Protein AF-A0A970AL39-F1 (afdb_monomer)

Radius of gyration: 16.0 Å; Cα contacts (8 Å, |Δi|>4): 31; chains: 1; bounding box: 32×28×42 Å

Secondary structure (DSSP, 8-state):
-PPPHHHHHHHBTTTB--SS--GGGEETTEE-----S------SPP-

Foldseek 3Di:
DFDFLVRQVVCDPPPDDDPPDDSVQGDRGDGDDDDDPDDDDDPDDDD

Sequence (47 aa):
MILSGREIEKNVGKHIWIDPFNPEQLNPNSYNLRLHNELLVYTDPVL

pLDDT: mean 95.93, std 4.37, range [77.0, 98.56]

Mean pre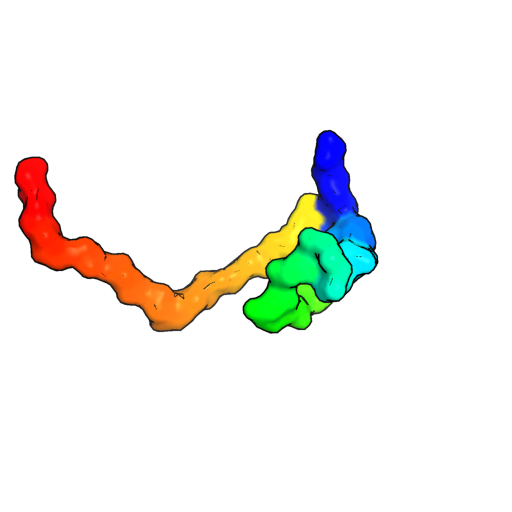dicted aligned error: 3.71 Å

Structure (mmCIF, N/CA/C/O backbone):
data_AF-A0A970AL39-F1
#
_entry.id   AF-A0A970AL39-F1
#
loop_
_atom_site.group_PDB
_atom_site.id
_atom_site.type_symbol
_atom_site.label_atom_id
_atom_site.label_alt_id
_atom_site.label_comp_id
_atom_site.label_asym_id
_atom_site.label_entity_id
_atom_site.label_seq_id
_atom_site.pdbx_PDB_ins_code
_atom_site.Cartn_x
_atom_site.Cartn_y
_atom_site.Cartn_z
_atom_site.occupancy
_atom_site.B_iso_or_equiv
_atom_site.auth_seq_id
_atom_site.auth_comp_id
_atom_site.auth_asym_id
_atom_site.auth_atom_id
_atom_site.pdbx_PDB_model_num
ATOM 1 N N . MET A 1 1 ? -3.045 18.761 4.420 1.00 83.88 1 MET A N 1
ATOM 2 C CA . MET A 1 1 ? -3.047 17.941 5.653 1.00 83.88 1 MET A CA 1
ATOM 3 C C . MET A 1 1 ? -2.886 16.487 5.231 1.00 83.88 1 MET A C 1
ATOM 5 O O . MET A 1 1 ? -3.492 16.120 4.235 1.00 83.88 1 MET A O 1
ATOM 9 N N . ILE A 1 2 ? -2.038 15.705 5.902 1.00 94.12 2 ILE A N 1
ATOM 10 C CA . ILE A 1 2 ? -1.807 14.281 5.588 1.00 94.12 2 ILE A CA 1
ATOM 11 C C . ILE A 1 2 ? -2.650 13.438 6.551 1.00 94.12 2 ILE A C 1
ATOM 13 O O . ILE A 1 2 ? -2.802 13.819 7.713 1.00 94.12 2 ILE A O 1
ATOM 17 N N . LEU A 1 3 ? -3.216 12.325 6.076 1.00 97.69 3 LEU A N 1
ATOM 18 C CA . LEU A 1 3 ? -3.972 11.406 6.925 1.00 97.69 3 LEU A CA 1
ATOM 19 C C . LEU A 1 3 ? -3.034 10.689 7.898 1.00 97.69 3 LEU A C 1
ATOM 21 O O . LEU A 1 3 ? -1.957 10.239 7.516 1.00 97.69 3 LEU A O 1
ATOM 25 N N . SER A 1 4 ? -3.459 10.552 9.153 1.00 98.19 4 SER A N 1
ATOM 26 C CA . SER A 1 4 ? -2.800 9.622 10.072 1.00 98.19 4 SER A CA 1
ATOM 27 C C . SER A 1 4 ? -3.092 8.174 9.663 1.00 98.19 4 SER A C 1
ATOM 29 O O . SER A 1 4 ? -4.091 7.918 8.991 1.00 98.19 4 SER A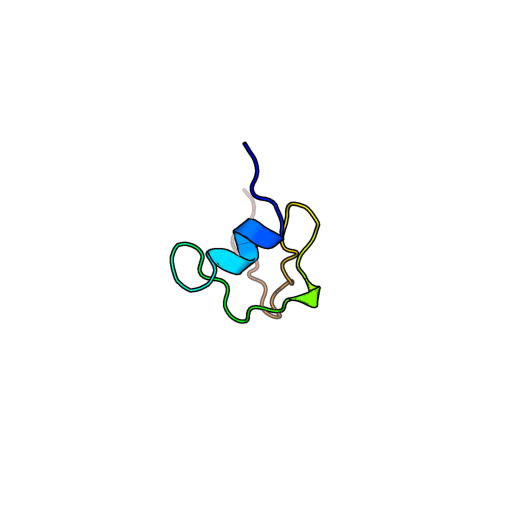 O 1
ATOM 31 N N . GLY A 1 5 ? -2.295 7.212 10.128 1.00 98.06 5 GLY A N 1
ATOM 32 C CA . GLY A 1 5 ? -2.557 5.783 9.920 1.00 98.06 5 GLY A CA 1
ATOM 33 C C . GLY A 1 5 ? -3.957 5.362 10.379 1.00 98.06 5 GLY A C 1
ATOM 34 O O . GLY A 1 5 ? -4.636 4.614 9.685 1.00 98.06 5 GLY A O 1
ATOM 35 N N . ARG A 1 6 ? -4.448 5.938 11.486 1.00 97.88 6 ARG A N 1
ATOM 36 C CA . ARG A 1 6 ? -5.815 5.703 11.987 1.00 97.88 6 ARG A CA 1
ATOM 37 C C . ARG A 1 6 ? -6.890 6.228 11.038 1.00 97.88 6 ARG A C 1
ATOM 39 O O . ARG A 1 6 ? -7.916 5.584 10.847 1.00 97.88 6 ARG A O 1
ATOM 46 N N . GLU A 1 7 ? -6.665 7.399 10.442 1.00 98.31 7 GLU A N 1
ATOM 47 C CA . GLU A 1 7 ? -7.598 7.941 9.451 1.00 98.31 7 GLU A CA 1
ATOM 48 C C . GLU A 1 7 ? -7.534 7.164 8.134 1.00 98.31 7 GLU A C 1
ATOM 50 O O . GLU A 1 7 ? -8.571 6.994 7.500 1.00 98.31 7 GLU A O 1
ATOM 55 N N . ILE A 1 8 ? -6.369 6.635 7.743 1.00 98.38 8 ILE A N 1
ATOM 56 C CA . ILE A 1 8 ? -6.271 5.703 6.613 1.00 98.38 8 ILE A CA 1
ATOM 57 C C . ILE A 1 8 ? -7.151 4.480 6.898 1.00 98.38 8 ILE A C 1
ATOM 59 O O . ILE A 1 8 ? -8.093 4.237 6.147 1.00 98.38 8 ILE A O 1
ATOM 63 N N . GLU A 1 9 ? -6.922 3.786 8.017 1.00 98.06 9 GLU A N 1
ATOM 64 C CA . GLU A 1 9 ? -7.665 2.582 8.424 1.00 98.06 9 GLU A CA 1
ATOM 65 C C . GLU A 1 9 ? -9.187 2.794 8.446 1.00 98.06 9 GLU A C 1
ATOM 67 O O . GLU A 1 9 ? -9.939 2.029 7.845 1.00 98.06 9 GLU A O 1
ATOM 72 N N . LYS A 1 10 ? -9.657 3.884 9.065 1.00 98.25 10 LYS A N 1
ATOM 73 C CA . LYS A 1 10 ? -11.088 4.221 9.180 1.00 98.25 10 LYS A CA 1
ATOM 74 C C . LYS A 1 10 ? -11.798 4.399 7.830 1.00 98.25 10 LYS A C 1
ATOM 76 O O . LYS A 1 10 ? -13.025 4.218 7.754 1.00 98.25 10 LYS A O 1
ATOM 81 N N . ASN A 1 11 ? -11.051 4.814 6.807 1.00 98.12 11 ASN A N 1
ATOM 82 C CA . ASN A 1 11 ? -11.555 5.116 5.470 1.00 98.12 11 ASN A CA 1
ATOM 83 C C . ASN A 1 11 ? -11.367 3.961 4.471 1.00 98.12 11 ASN A C 1
ATOM 85 O O . ASN A 1 11 ? -11.956 4.029 3.384 1.00 98.12 11 ASN A O 1
ATOM 89 N N . VAL A 1 12 ? -10.619 2.905 4.825 1.00 98.00 12 VAL A N 1
ATOM 90 C CA . VAL A 1 12 ? -10.517 1.685 4.009 1.00 98.00 12 VAL A CA 1
ATOM 91 C C . VAL A 1 12 ? -11.906 1.056 3.827 1.00 98.00 12 VAL A C 1
ATOM 93 O O . VAL A 1 12 ? -12.684 0.943 4.773 1.00 98.00 12 VAL A O 1
ATOM 96 N N . GLY A 1 13 ? -12.248 0.698 2.588 1.00 96.38 13 GLY A N 1
ATOM 97 C CA . GLY A 1 13 ? -13.546 0.136 2.201 1.00 96.38 13 GLY A CA 1
ATOM 98 C C . GLY A 1 13 ? -14.680 1.159 2.054 1.00 96.38 13 GLY A C 1
ATOM 99 O O . GLY A 1 13 ? -15.798 0.769 1.726 1.00 96.38 13 GLY A O 1
ATOM 100 N N . LYS A 1 14 ? -14.419 2.456 2.279 1.00 97.12 14 LYS A N 1
ATOM 101 C CA . LYS A 1 14 ? -15.403 3.546 2.106 1.00 97.12 14 LYS A CA 1
ATOM 102 C C . LYS A 1 14 ? -14.947 4.560 1.067 1.00 97.12 14 LYS A C 1
ATOM 104 O O . LYS A 1 14 ? -15.629 4.798 0.078 1.00 97.12 14 LYS A O 1
ATOM 109 N N . HIS A 1 15 ? -13.799 5.172 1.337 1.00 97.69 15 HIS A N 1
ATOM 110 C CA . HIS A 1 15 ? -13.209 6.234 0.522 1.00 97.69 15 HIS A CA 1
ATOM 111 C C . HIS A 1 15 ? -11.791 5.879 0.059 1.00 97.69 15 HIS A C 1
ATOM 113 O O . HIS A 1 15 ? -11.278 6.502 -0.865 1.00 97.69 15 HIS A O 1
ATOM 119 N N . ILE A 1 16 ? -11.162 4.883 0.691 1.00 97.44 16 ILE A N 1
ATOM 120 C CA . ILE A 1 16 ? -9.859 4.326 0.327 1.00 97.44 16 ILE A CA 1
ATOM 121 C C . ILE A 1 16 ? -10.063 2.838 0.026 1.00 97.44 16 ILE A C 1
ATOM 123 O O . ILE A 1 16 ? -10.688 2.135 0.815 1.00 97.44 16 ILE A O 1
ATOM 127 N N . TRP A 1 17 ? -9.521 2.337 -1.083 1.00 98.25 17 TRP A N 1
ATOM 128 C CA . TRP A 1 17 ? -9.534 0.907 -1.406 1.00 98.25 17 TRP A CA 1
ATOM 129 C C . TRP A 1 17 ? -8.104 0.400 -1.523 1.00 98.25 17 TRP A C 1
ATOM 131 O O . TRP A 1 17 ? -7.337 0.866 -2.361 1.00 98.25 17 TRP A O 1
ATOM 141 N N . ILE A 1 18 ? -7.75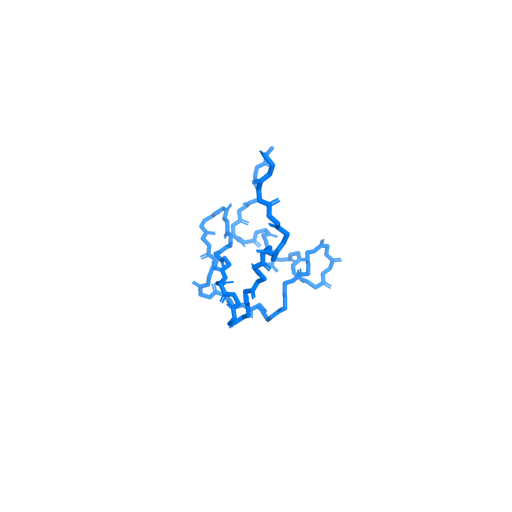3 -0.534 -0.644 1.00 97.31 18 ILE A N 1
ATOM 142 C CA . ILE A 1 18 ? -6.471 -1.234 -0.627 1.00 97.31 18 ILE A CA 1
ATOM 143 C C . ILE A 1 18 ? -6.823 -2.712 -0.532 1.00 97.31 18 ILE A C 1
ATOM 145 O O . ILE A 1 18 ? -7.479 -3.115 0.427 1.00 97.31 18 ILE A O 1
ATOM 149 N N . ASP A 1 19 ? -6.418 -3.497 -1.527 1.00 96.38 19 ASP A N 1
ATOM 150 C CA . ASP A 1 19 ? -6.706 -4.926 -1.580 1.00 96.38 19 ASP A CA 1
ATOM 151 C C . ASP A 1 19 ? -5.470 -5.704 -2.069 1.00 96.38 19 ASP A C 1
ATOM 153 O O . ASP A 1 19 ? -4.982 -5.435 -3.170 1.00 96.38 19 ASP A O 1
ATOM 157 N N . PRO A 1 20 ? -4.915 -6.624 -1.258 1.00 96.31 20 PRO A N 1
ATOM 158 C CA . PRO A 1 20 ? -5.289 -6.908 0.131 1.00 96.31 20 PRO A CA 1
ATOM 159 C C . PRO A 1 20 ? -4.805 -5.821 1.106 1.00 96.31 20 PRO A C 1
ATOM 161 O O . PRO A 1 20 ? -3.656 -5.372 1.040 1.00 96.31 20 PRO A O 1
ATOM 164 N N . PHE A 1 21 ? -5.661 -5.441 2.058 1.00 97.81 21 PHE A N 1
ATOM 165 C CA . PHE A 1 21 ? -5.290 -4.577 3.183 1.00 97.81 21 PHE A CA 1
ATOM 166 C C . PHE A 1 21 ? -4.638 -5.387 4.314 1.00 97.81 21 PHE A C 1
ATOM 168 O O . PHE A 1 21 ? -5.178 -6.401 4.753 1.00 97.81 21 PHE A O 1
ATOM 175 N N . ASN A 1 22 ? -3.491 -4.920 4.808 1.00 98.12 22 ASN A N 1
ATOM 176 C CA . ASN A 1 22 ? -2.765 -5.487 5.940 1.00 98.12 22 ASN A CA 1
ATOM 177 C C . ASN A 1 22 ? -2.454 -4.384 6.977 1.00 98.12 22 ASN A C 1
ATOM 179 O O . ASN A 1 22 ? -1.624 -3.512 6.699 1.00 98.12 22 ASN A O 1
ATOM 183 N N . PRO A 1 23 ? -3.052 -4.433 8.183 1.00 97.44 23 PRO A N 1
ATOM 184 C CA . PRO A 1 23 ? -2.798 -3.467 9.253 1.00 97.44 23 PRO A CA 1
ATOM 185 C C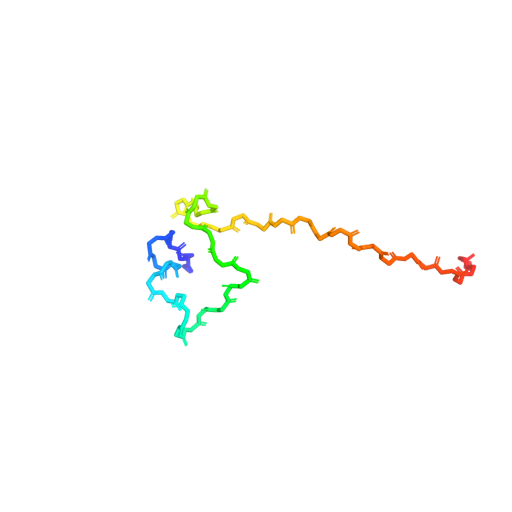 . PRO A 1 23 ? -1.321 -3.309 9.642 1.00 97.44 23 PRO A C 1
ATOM 187 O O . PRO A 1 23 ? -0.918 -2.221 10.038 1.00 97.44 23 PRO A O 1
ATOM 190 N N . GLU A 1 24 ? -0.487 -4.343 9.488 1.00 98.31 24 GLU A N 1
ATOM 191 C CA . GLU A 1 24 ? 0.950 -4.277 9.815 1.00 98.31 24 GLU A CA 1
ATOM 192 C C . GLU A 1 24 ? 1.742 -3.337 8.893 1.00 98.31 24 GLU A C 1
ATOM 194 O O . GLU A 1 24 ? 2.872 -2.960 9.197 1.00 98.31 24 GLU A O 1
ATOM 199 N N . GLN A 1 25 ? 1.162 -2.951 7.754 1.00 98.38 25 GLN A N 1
ATOM 200 C CA . GLN A 1 25 ? 1.774 -2.027 6.802 1.00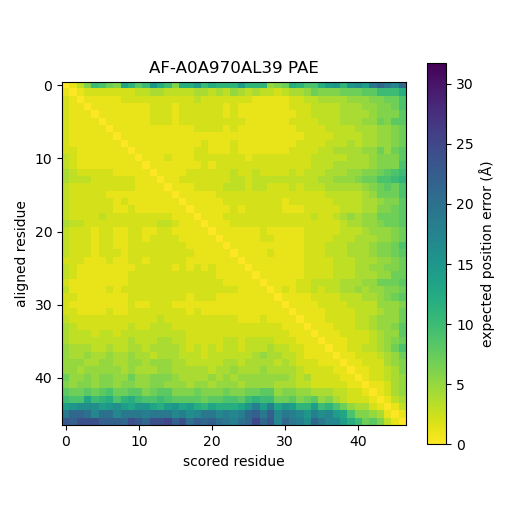 98.38 25 GLN A CA 1
ATOM 201 C C . GLN A 1 25 ? 1.377 -0.565 7.051 1.00 98.38 25 GLN A C 1
ATOM 203 O O . GLN A 1 25 ? 1.880 0.322 6.353 1.00 98.38 25 GLN A O 1
ATOM 208 N N . LEU A 1 26 ? 0.492 -0.301 8.020 1.00 98.38 26 LEU A N 1
ATOM 209 C CA . LEU A 1 26 ? 0.155 1.054 8.446 1.00 98.38 26 LEU A CA 1
ATOM 210 C C . LEU A 1 26 ? 1.301 1.681 9.243 1.00 98.38 26 LEU A C 1
ATOM 212 O O . LEU A 1 26 ? 1.821 1.115 10.199 1.00 98.38 26 LEU A O 1
ATOM 216 N N . ASN A 1 27 ? 1.618 2.921 8.894 1.00 98.38 27 ASN A N 1
ATOM 217 C CA . ASN A 1 27 ? 2.546 3.791 9.606 1.00 98.38 27 ASN A CA 1
ATOM 218 C C . ASN A 1 27 ? 1.773 4.962 10.242 1.00 98.38 27 ASN A C 1
ATOM 220 O O . ASN A 1 27 ? 0.589 5.153 9.947 1.00 98.38 27 ASN A O 1
ATOM 224 N N . PRO A 1 28 ? 2.416 5.820 11.061 1.00 98.44 28 PRO A N 1
ATOM 225 C CA . PRO A 1 28 ? 1.742 6.956 11.696 1.00 98.44 28 PRO A CA 1
ATOM 226 C C . PRO A 1 28 ? 0.970 7.871 10.738 1.00 98.44 28 PRO A C 1
ATOM 228 O O . PRO A 1 28 ? -0.011 8.486 11.151 1.00 98.44 28 PRO A O 1
ATOM 231 N N . ASN A 1 29 ? 1.381 7.953 9.472 1.00 97.88 29 ASN A N 1
ATOM 232 C CA . ASN A 1 29 ? 0.772 8.797 8.443 1.00 97.88 29 ASN A CA 1
ATOM 233 C C . ASN A 1 29 ? 0.965 8.266 7.007 1.00 97.88 29 ASN A C 1
ATOM 235 O O . ASN A 1 29 ? 0.973 9.044 6.052 1.00 97.88 29 ASN A O 1
ATOM 239 N N . SER A 1 30 ? 1.162 6.957 6.842 1.00 98.12 30 SER A N 1
ATOM 240 C CA . SER A 1 30 ? 1.305 6.323 5.525 1.00 98.12 30 SER A CA 1
ATOM 241 C C . SER A 1 30 ? 0.916 4.842 5.570 1.00 98.12 30 SER A C 1
ATOM 243 O O . SER A 1 30 ? 0.625 4.301 6.635 1.00 98.12 30 SER A O 1
ATOM 245 N N . TYR A 1 31 ? 0.904 4.190 4.409 1.00 98.56 31 TYR A N 1
ATOM 246 C CA . TYR A 1 31 ? 0.725 2.748 4.267 1.00 98.56 31 TYR A CA 1
ATOM 247 C C . TYR A 1 31 ? 1.785 2.224 3.294 1.00 98.56 31 TYR A C 1
ATOM 249 O O . TYR A 1 31 ? 1.905 2.740 2.181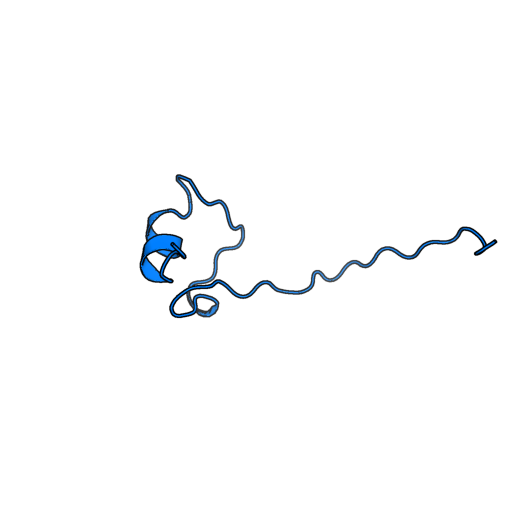 1.00 98.56 31 TYR A O 1
ATOM 257 N N . ASN A 1 32 ? 2.571 1.231 3.703 1.00 98.56 32 ASN A N 1
ATOM 258 C CA . ASN A 1 32 ? 3.612 0.650 2.855 1.00 98.56 32 ASN A CA 1
ATOM 259 C C . ASN A 1 3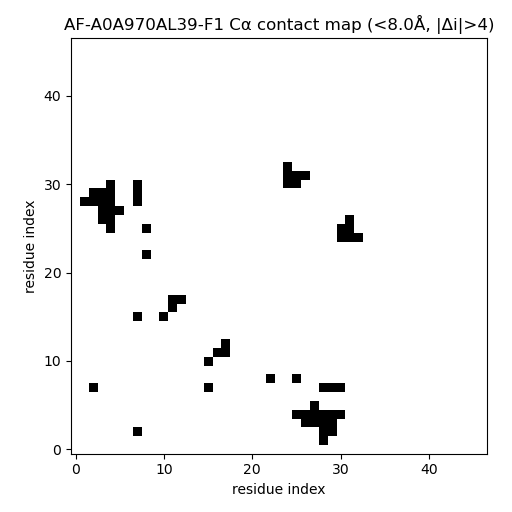2 ? 2.996 -0.272 1.792 1.00 98.56 32 ASN A C 1
ATOM 261 O O . ASN A 1 32 ? 2.248 -1.188 2.121 1.00 98.56 32 ASN A O 1
ATOM 265 N N . LEU A 1 33 ? 3.351 -0.084 0.518 1.00 97.75 33 LEU A N 1
ATOM 266 C CA . LEU A 1 33 ? 2.995 -1.017 -0.558 1.00 97.75 33 LEU A CA 1
ATOM 267 C C . LEU A 1 33 ? 4.053 -2.115 -0.716 1.00 97.75 33 LEU A C 1
ATOM 269 O O . LEU A 1 33 ? 5.159 -2.024 -0.185 1.00 97.75 33 LEU A O 1
ATOM 273 N N . ARG A 1 34 ? 3.694 -3.168 -1.453 1.00 95.88 34 ARG A N 1
ATOM 274 C CA . ARG A 1 34 ? 4.590 -4.279 -1.798 1.00 95.88 34 ARG A CA 1
ATOM 275 C C . ARG A 1 34 ? 4.812 -4.298 -3.300 1.00 95.88 34 ARG A C 1
ATOM 277 O O . ARG A 1 34 ? 3.904 -3.976 -4.062 1.00 95.88 34 ARG A O 1
ATOM 284 N N . LEU A 1 35 ? 6.010 -4.697 -3.707 1.00 96.75 35 LEU A N 1
ATOM 285 C CA . LEU A 1 35 ? 6.304 -4.965 -5.107 1.00 96.75 35 LEU A CA 1
ATOM 286 C C . LEU A 1 35 ? 5.522 -6.207 -5.557 1.00 96.75 35 LEU A C 1
ATOM 288 O O . LEU A 1 35 ? 5.486 -7.209 -4.840 1.00 96.75 35 LEU A O 1
ATOM 292 N N . HIS A 1 36 ? 4.891 -6.133 -6.725 1.00 95.88 36 HIS A N 1
ATOM 293 C CA . HIS A 1 36 ? 4.226 -7.283 -7.331 1.00 95.88 36 HIS A CA 1
ATOM 294 C C . HIS A 1 36 ? 5.263 -8.234 -7.962 1.00 95.88 36 HIS A C 1
ATOM 296 O O . HIS A 1 36 ? 6.401 -7.847 -8.210 1.00 95.88 36 HIS A O 1
ATOM 302 N N . ASN A 1 37 ? 4.896 -9.492 -8.210 1.00 97.19 37 ASN A N 1
ATOM 303 C CA . ASN A 1 37 ? 5.800 -10.511 -8.752 1.00 97.19 37 ASN A CA 1
ATOM 304 C C . ASN A 1 37 ? 5.950 -10.444 -10.280 1.00 97.19 37 ASN A C 1
ATOM 306 O O . ASN A 1 37 ? 6.708 -11.229 -10.841 1.00 97.19 37 ASN A O 1
ATOM 310 N N . GLU A 1 38 ? 5.230 -9.542 -10.943 1.00 97.62 38 GLU A N 1
ATOM 311 C CA . GLU A 1 38 ? 5.302 -9.325 -12.383 1.00 97.62 38 GLU A CA 1
ATOM 312 C C . GLU A 1 38 ? 5.977 -7.988 -12.680 1.00 97.62 38 GLU A C 1
ATOM 314 O O . GLU A 1 38 ? 5.732 -6.982 -12.010 1.00 97.62 38 GLU A O 1
ATOM 319 N N . LEU A 1 39 ? 6.832 -7.984 -13.699 1.00 96.31 39 LEU A N 1
ATOM 320 C CA . LEU A 1 39 ? 7.532 -6.803 -14.185 1.00 96.31 39 LEU A CA 1
ATOM 321 C C . LEU A 1 39 ? 7.350 -6.716 -15.699 1.00 96.31 39 LEU A C 1
ATOM 323 O O . LEU A 1 39 ? 7.429 -7.728 -16.395 1.00 96.31 39 LEU A O 1
ATOM 327 N N . LEU A 1 40 ? 7.143 -5.502 -16.205 1.00 95.31 40 LEU A N 1
ATOM 328 C CA . LEU A 1 40 ? 7.119 -5.220 -17.637 1.00 95.31 40 LEU A CA 1
ATOM 329 C C . LEU A 1 40 ? 8.481 -4.678 -18.078 1.00 95.31 40 LEU A C 1
ATOM 331 O O . LEU A 1 40 ? 9.078 -3.849 -17.390 1.00 95.31 40 LEU A O 1
ATOM 335 N N . VAL A 1 41 ? 8.950 -5.123 -19.242 1.00 94.00 41 VAL A N 1
ATOM 336 C CA . VAL A 1 41 ? 10.205 -4.676 -19.854 1.00 94.00 41 VAL A CA 1
ATOM 337 C C . VAL A 1 41 ? 9.899 -4.140 -21.248 1.00 94.00 41 VAL A C 1
ATOM 339 O O . VAL A 1 41 ? 9.228 -4.809 -22.030 1.00 94.00 41 VAL A O 1
ATOM 342 N N . TYR A 1 42 ? 10.387 -2.939 -21.560 1.00 93.56 42 TYR A N 1
ATOM 343 C CA . TYR A 1 42 ? 10.301 -2.392 -22.912 1.00 93.56 42 TYR A CA 1
ATOM 344 C C . TYR A 1 42 ? 11.197 -3.194 -23.857 1.00 9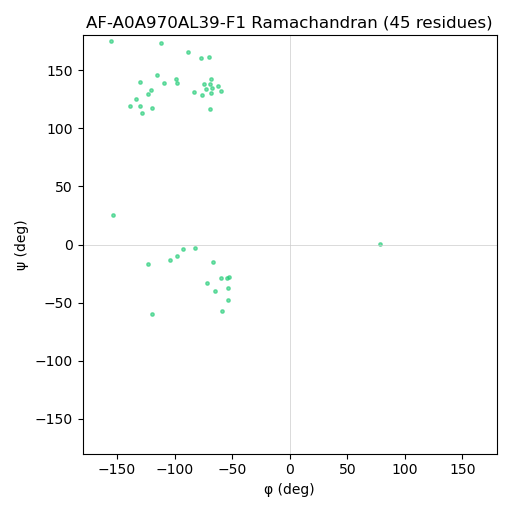3.56 42 TYR A C 1
ATOM 346 O O . TYR A 1 42 ? 12.365 -3.430 -23.553 1.00 93.56 42 TYR A O 1
ATOM 354 N N . THR A 1 43 ? 10.649 -3.608 -24.997 1.00 93.12 43 THR A N 1
ATOM 355 C CA . THR A 1 43 ? 11.376 -4.389 -26.011 1.00 93.12 43 THR A CA 1
ATOM 356 C C . THR A 1 43 ? 11.786 -3.569 -27.226 1.00 93.12 43 THR A C 1
ATOM 358 O O . THR A 1 43 ? 12.593 -4.037 -28.026 1.00 93.12 43 THR A O 1
ATOM 361 N N . ASP A 1 44 ? 11.232 -2.369 -27.378 1.00 94.00 44 ASP A N 1
ATOM 362 C CA . ASP A 1 44 ? 11.579 -1.485 -28.482 1.00 94.00 44 ASP A CA 1
ATOM 363 C C . ASP A 1 44 ? 13.021 -0.978 -28.326 1.00 94.00 44 ASP A C 1
ATOM 365 O O . ASP A 1 4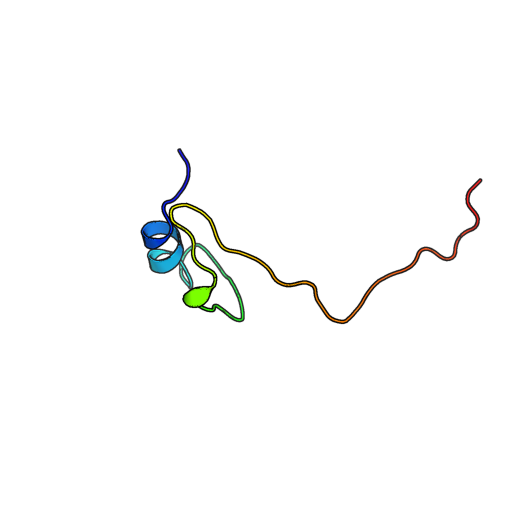4 ? 13.469 -0.705 -27.206 1.00 94.00 44 ASP A O 1
ATOM 369 N N . PRO A 1 45 ? 13.773 -0.846 -29.432 1.00 86.56 45 PRO A N 1
ATOM 370 C CA . PRO A 1 45 ? 15.110 -0.281 -29.385 1.00 86.56 45 PRO A CA 1
ATOM 371 C C . PRO A 1 45 ? 15.049 1.167 -28.893 1.00 86.56 45 PRO A C 1
ATOM 373 O O . PRO A 1 45 ? 14.213 1.958 -29.332 1.00 86.56 45 PRO A O 1
ATOM 376 N N . VAL A 1 46 ? 15.966 1.519 -27.994 1.00 83.75 46 VAL A N 1
ATOM 377 C CA . VAL A 1 46 ? 16.185 2.916 -27.610 1.00 83.75 46 VAL A CA 1
ATOM 378 C C . VAL A 1 46 ? 16.812 3.622 -28.814 1.00 83.75 46 VAL A C 1
ATOM 380 O O . VAL A 1 46 ? 17.885 3.215 -29.260 1.00 83.75 46 VAL A O 1
ATOM 383 N N . LEU A 1 47 ? 16.105 4.612 -29.365 1.00 77.00 47 LEU A N 1
ATOM 384 C CA . LEU A 1 47 ? 16.578 5.475 -30.455 1.00 77.00 47 LEU A CA 1
ATOM 385 C C . LEU A 1 47 ? 17.648 6.462 -29.978 1.00 77.00 47 LEU A C 1
ATOM 387 O O . LEU A 1 47 ? 17.512 6.972 -28.841 1.00 77.00 47 LEU A O 1
#

Solvent-accessible surface area (backbone atoms only — not comparable to full-atom values): 3342 Å² total; per-residue (Å²): 139,81,57,38,25,68,56,49,60,74,29,48,84,76,82,38,85,63,86,88,73,57,79,89,38,52,38,79,59,45,68,65,82,77,87,70,97,74,82,91,77,88,82,72,80,88,128